Protein AF-A0A0A9G1N0-F1 (afdb_monomer_lite)

Secondary structure (DSSP, 8-state):
--HHHHHHHHTT---EEEE----SS---SS---EEEEEETTTTEEEEEETT-SSPEEPPP-S-EEEEEEETTEEEEEETTS-EEEEESSSSS--EEEEEPPPSS---------

Radius of gyration: 16.13 Å; chains: 1; bounding box: 42×40×41 Å

Structure (mmCIF, N/CA/C/O backbone):
data_AF-A0A0A9G1N0-F1
#
_entry.id   AF-A0A0A9G1N0-F1
#
loop_
_atom_site.group_PDB
_atom_site.id
_atom_site.type_symbol
_atom_site.label_atom_id
_atom_site.label_alt_id
_atom_site.label_comp_id
_atom_site.label_asym_id
_atom_site.label_entity_id
_atom_site.label_seq_id
_atom_site.pdbx_PDB_ins_code
_atom_site.Cartn_x
_atom_site.Cartn_y
_atom_site.Cartn_z
_atom_site.occupancy
_atom_site.B_iso_or_equiv
_atom_site.auth_seq_id
_atom_site.auth_comp_id
_atom_site.auth_asym_id
_atom_site.auth_atom_id
_atom_site.pdbx_PDB_model_num
ATOM 1 N N . MET A 1 1 ? 0.312 24.183 -27.125 1.00 42.66 1 MET A N 1
ATOM 2 C CA . MET A 1 1 ? 0.216 24.419 -25.666 1.00 42.66 1 MET A CA 1
ATOM 3 C C . MET A 1 1 ? -0.915 23.627 -24.988 1.00 42.66 1 MET A C 1
ATOM 5 O O . MET A 1 1 ? -1.068 23.750 -23.786 1.00 42.66 1 MET A O 1
ATOM 9 N N . GLU A 1 2 ? -1.643 22.757 -25.706 1.00 34.81 2 GLU A N 1
ATOM 10 C CA . GLU A 1 2 ? -2.720 21.907 -25.150 1.00 34.81 2 GLU A CA 1
ATOM 11 C C . GLU A 1 2 ? -2.277 20.500 -24.710 1.00 34.81 2 GLU A C 1
ATOM 13 O O . GLU A 1 2 ? -2.954 19.863 -23.910 1.00 34.81 2 GLU A O 1
ATOM 18 N N . LYS A 1 3 ? -1.115 20.013 -25.169 1.00 31.67 3 LYS A N 1
ATOM 19 C CA . LYS A 1 3 ? -0.624 18.665 -24.818 1.00 31.67 3 LYS A CA 1
ATOM 20 C C . LYS A 1 3 ? -0.272 18.521 -23.330 1.00 31.67 3 LYS A C 1
ATOM 22 O O . LYS A 1 3 ? -0.529 17.480 -22.741 1.00 31.67 3 LYS A O 1
ATOM 27 N N . ARG A 1 4 ? 0.177 19.614 -22.702 1.00 31.14 4 ARG A N 1
ATOM 28 C CA . ARG A 1 4 ? 0.533 19.651 -21.275 1.00 31.14 4 ARG A CA 1
ATOM 29 C C . ARG A 1 4 ? -0.686 19.481 -20.360 1.00 31.14 4 ARG A C 1
ATOM 31 O O . ARG A 1 4 ? -0.561 18.899 -19.298 1.00 31.14 4 ARG A O 1
ATOM 38 N N . LEU A 1 5 ? -1.870 19.931 -20.788 1.00 31.44 5 LEU A N 1
ATOM 39 C CA . LEU A 1 5 ? -3.116 19.799 -20.022 1.00 31.44 5 LEU A CA 1
ATOM 40 C C . LEU A 1 5 ? -3.720 18.390 -20.107 1.00 31.44 5 LEU A C 1
ATOM 42 O O . LEU A 1 5 ? -4.369 17.966 -19.155 1.00 31.44 5 LEU A O 1
ATOM 46 N N . LEU A 1 6 ? -3.485 17.644 -21.197 1.00 32.38 6 LEU A N 1
ATOM 47 C CA . LEU A 1 6 ? -3.886 16.234 -21.286 1.00 32.38 6 LEU A CA 1
ATOM 48 C C . LEU A 1 6 ? -2.943 15.305 -20.506 1.00 32.38 6 LEU A C 1
ATOM 50 O O . LEU A 1 6 ? -3.422 14.344 -19.910 1.00 32.38 6 LEU A O 1
ATOM 54 N N . GLU A 1 7 ? -1.643 15.608 -20.444 1.00 31.38 7 GLU A N 1
ATOM 55 C CA . GLU A 1 7 ? -0.696 14.903 -19.561 1.00 31.38 7 GLU A CA 1
ATOM 56 C C . GLU A 1 7 ? -0.986 15.178 -18.081 1.00 31.38 7 GLU A C 1
ATOM 58 O O . GLU A 1 7 ? -1.007 14.248 -17.280 1.00 31.38 7 GLU A O 1
ATOM 63 N N . THR A 1 8 ? -1.347 16.414 -17.717 1.00 28.56 8 THR A N 1
ATOM 64 C CA . THR A 1 8 ? -1.783 16.735 -16.346 1.00 28.56 8 THR A CA 1
ATOM 65 C C . THR A 1 8 ? -3.142 16.116 -15.988 1.00 28.56 8 THR A C 1
ATOM 67 O O . THR A 1 8 ? -3.402 15.857 -14.819 1.00 28.56 8 THR A O 1
ATOM 70 N N . ARG A 1 9 ? -4.013 15.818 -16.965 1.00 32.69 9 ARG A N 1
ATOM 71 C CA . ARG A 1 9 ? -5.295 15.130 -16.710 1.00 32.69 9 A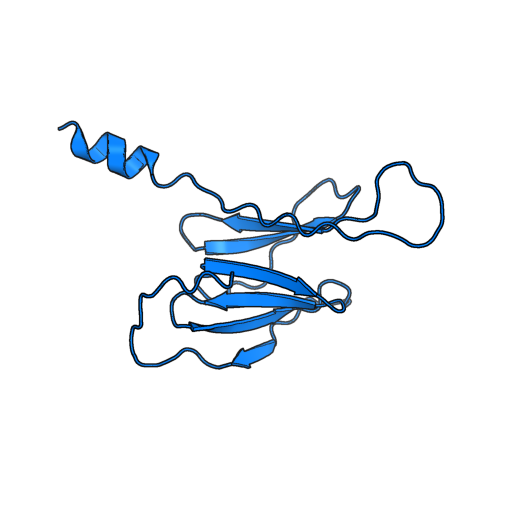RG A CA 1
ATOM 72 C C . ARG A 1 9 ? -5.203 13.604 -16.700 1.00 32.69 9 ARG A C 1
ATOM 74 O O . ARG A 1 9 ? -6.146 12.965 -16.244 1.00 32.69 9 ARG A O 1
ATOM 81 N N . ARG A 1 10 ? -4.092 13.016 -17.155 1.00 36.16 10 ARG A N 1
ATOM 82 C CA . ARG A 1 10 ? -3.843 11.567 -17.050 1.00 36.16 10 ARG A CA 1
ATOM 83 C C . ARG A 1 10 ? -3.154 11.156 -15.744 1.00 36.16 10 ARG A C 1
ATOM 85 O O . ARG A 1 10 ? -3.144 9.970 -15.448 1.00 36.16 10 ARG A O 1
ATOM 92 N N . SER A 1 11 ? -2.664 12.097 -14.927 1.00 34.25 11 SER A N 1
ATOM 93 C CA . SER A 1 11 ? -1.974 11.790 -13.658 1.00 34.25 11 SER A CA 1
ATOM 94 C C . SER A 1 11 ? -2.891 11.690 -12.420 1.00 34.25 11 SER A C 1
ATOM 96 O O . SER A 1 11 ? -2.412 11.813 -11.292 1.00 34.25 11 SER A O 1
ATOM 98 N N . MET A 1 12 ? -4.203 11.501 -12.602 1.00 34.84 12 MET A N 1
ATOM 99 C CA . MET A 1 12 ? -5.191 11.395 -11.510 1.00 34.84 12 MET A CA 1
ATOM 100 C C . MET A 1 12 ? -5.998 10.088 -11.541 1.00 34.84 12 MET A C 1
ATOM 102 O O . MET A 1 12 ? -7.146 10.052 -11.108 1.00 34.84 12 MET A O 1
ATOM 106 N N . LEU A 1 13 ? -5.424 8.996 -12.038 1.00 36.72 13 LEU A N 1
ATOM 107 C CA . LEU A 1 13 ? -5.993 7.674 -11.784 1.00 36.72 13 LEU A CA 1
ATOM 108 C C . LEU A 1 13 ? -5.278 7.086 -10.572 1.00 36.72 13 LEU A C 1
ATOM 110 O O . LEU A 1 13 ? -4.308 6.354 -10.696 1.00 36.72 13 LEU A O 1
ATOM 114 N N . SER A 1 14 ? -5.738 7.458 -9.378 1.00 40.72 14 SER A N 1
ATOM 115 C CA . SER A 1 14 ? -5.534 6.616 -8.206 1.00 40.72 14 SER A CA 1
ATOM 116 C C . SER A 1 14 ? -6.224 5.283 -8.499 1.00 40.72 14 SER A C 1
ATOM 118 O O . SER A 1 14 ? -7.457 5.233 -8.521 1.00 40.72 14 SER A O 1
ATOM 120 N N . THR A 1 15 ? -5.467 4.228 -8.790 1.00 42.66 15 THR A N 1
ATOM 121 C CA . THR A 1 15 ? -6.027 2.877 -8.882 1.00 42.66 15 THR A CA 1
ATOM 122 C C . THR A 1 15 ? -6.551 2.519 -7.493 1.00 42.66 15 THR A C 1
ATOM 124 O O . THR A 1 15 ? -5.788 2.382 -6.538 1.00 42.66 15 THR A O 1
ATOM 127 N N . ILE A 1 16 ? -7.877 2.471 -7.351 1.00 46.84 16 ILE A N 1
ATOM 128 C CA . ILE A 1 16 ? -8.538 1.996 -6.136 1.00 46.84 16 ILE A CA 1
ATOM 129 C C . ILE A 1 16 ? -8.733 0.493 -6.324 1.00 46.84 16 ILE A C 1
ATOM 131 O O . ILE A 1 16 ? -9.651 0.078 -7.032 1.00 46.84 16 ILE A O 1
ATOM 135 N N . CYS A 1 17 ? -7.900 -0.328 -5.687 1.00 46.72 17 CYS A N 1
ATOM 136 C CA . CYS A 1 17 ? -8.161 -1.763 -5.603 1.00 46.72 17 CYS A CA 1
ATOM 137 C C . CYS A 1 17 ? -9.169 -2.008 -4.471 1.00 46.72 17 CYS A C 1
ATOM 139 O O . CYS A 1 17 ? -8.836 -1.945 -3.286 1.00 46.72 17 CYS A O 1
ATOM 141 N N . VAL A 1 18 ? -10.432 -2.263 -4.830 1.00 48.47 18 VAL A N 1
ATOM 142 C CA . VAL A 1 18 ? -11.460 -2.730 -3.885 1.00 48.47 18 VAL A CA 1
ATOM 143 C C . VAL A 1 18 ? -11.452 -4.254 -3.901 1.00 48.47 18 VAL A C 1
ATOM 145 O O . VAL A 1 18 ? -11.966 -4.868 -4.832 1.00 48.47 18 VAL A O 1
ATOM 148 N N . THR A 1 19 ? -10.892 -4.884 -2.868 1.00 48.47 19 THR A N 1
ATOM 149 C CA . THR A 1 19 ? -11.040 -6.335 -2.683 1.00 48.47 19 THR A CA 1
ATOM 150 C C . THR A 1 19 ? -12.264 -6.596 -1.802 1.00 48.47 19 THR A C 1
ATOM 152 O O . THR A 1 19 ? -12.305 -6.256 -0.621 1.00 48.47 19 THR A O 1
ATOM 155 N N . ASN A 1 20 ? -13.327 -7.138 -2.400 1.00 35.56 20 ASN A N 1
ATOM 156 C CA . ASN A 1 20 ? -14.549 -7.495 -1.679 1.00 35.56 20 ASN A CA 1
ATOM 157 C C . ASN A 1 20 ? -14.347 -8.833 -0.953 1.00 35.56 20 ASN A C 1
ATOM 159 O O . ASN A 1 20 ? -14.155 -9.860 -1.600 1.00 35.56 20 ASN A O 1
ATOM 163 N N . PHE A 1 21 ? -14.438 -8.841 0.378 1.00 40.06 21 PHE A N 1
ATOM 164 C CA . PHE A 1 21 ? -14.480 -10.069 1.175 1.00 40.06 21 PHE A CA 1
ATOM 165 C C . PHE A 1 21 ? -15.938 -10.417 1.517 1.00 40.06 21 PHE A C 1
ATOM 167 O O . PHE A 1 21 ? -16.673 -9.577 2.034 1.00 40.06 21 PHE A O 1
ATOM 174 N N . ILE A 1 22 ? -16.372 -11.651 1.230 1.00 41.62 22 ILE A N 1
ATOM 175 C CA . ILE A 1 22 ? -17.705 -12.163 1.599 1.00 41.62 22 ILE A CA 1
ATOM 176 C C . ILE A 1 22 ? -17.621 -12.760 3.017 1.00 41.62 22 ILE A C 1
ATOM 178 O O . ILE A 1 22 ? -16.929 -13.766 3.195 1.00 41.62 22 ILE A O 1
ATOM 182 N N . PRO A 1 23 ? -18.317 -12.220 4.036 1.00 44.56 23 PRO A N 1
ATOM 183 C CA . PRO A 1 23 ? -18.213 -12.741 5.393 1.00 44.56 23 PRO A CA 1
ATOM 184 C C . PRO A 1 23 ? -19.223 -13.872 5.641 1.00 44.56 23 PRO A C 1
ATOM 186 O O . PRO A 1 23 ? -20.425 -13.723 5.415 1.00 44.56 23 PRO A O 1
ATOM 189 N N . ARG A 1 24 ? -18.750 -15.001 6.185 1.00 45.59 24 ARG A N 1
ATOM 190 C CA . ARG A 1 24 ? -19.619 -16.004 6.820 1.00 45.59 24 ARG A CA 1
ATOM 191 C C . ARG A 1 24 ? -19.947 -15.538 8.252 1.00 45.59 24 ARG A C 1
ATOM 193 O O . ARG A 1 24 ? -19.118 -15.718 9.129 1.00 45.59 24 ARG A O 1
ATOM 200 N N . HIS A 1 25 ? -21.159 -14.984 8.433 1.00 48.53 25 HIS A N 1
ATOM 201 C CA . HIS A 1 25 ? -21.928 -14.736 9.685 1.00 48.53 25 HIS A CA 1
ATOM 202 C C . HIS A 1 25 ? -21.301 -13.783 10.748 1.00 48.53 25 HIS A C 1
ATOM 204 O O . HIS A 1 25 ? -20.180 -14.005 11.167 1.00 48.53 25 HIS A O 1
ATOM 210 N N . LEU A 1 26 ? -21.928 -12.742 11.333 1.00 53.94 26 LEU A N 1
ATOM 211 C CA . LEU A 1 26 ? -23.270 -12.131 11.285 1.00 53.94 26 LEU A CA 1
ATOM 212 C C . LEU A 1 26 ? -23.188 -10.656 11.819 1.00 53.94 26 LEU A C 1
ATOM 214 O O . LEU A 1 26 ? -22.538 -10.412 12.828 1.00 53.94 26 LEU A O 1
ATOM 218 N N . CYS A 1 27 ? -23.899 -9.720 11.169 1.00 50.66 27 CYS A N 1
ATOM 219 C CA . CYS A 1 27 ? -24.403 -8.386 11.593 1.00 50.66 27 CYS A CA 1
ATOM 220 C C . CYS A 1 27 ? -23.485 -7.288 12.218 1.00 50.66 27 CYS A C 1
ATOM 222 O O . CYS A 1 27 ? -23.525 -7.018 13.415 1.00 50.66 27 CYS A O 1
ATOM 224 N N . SER A 1 28 ? -22.826 -6.514 11.346 1.00 49.84 28 SER A N 1
ATOM 225 C CA . SER A 1 28 ? -22.890 -5.037 11.285 1.00 49.84 28 SER A CA 1
ATOM 226 C C . SER A 1 28 ? -23.099 -4.715 9.799 1.00 49.84 28 SER A C 1
ATOM 228 O O . SER A 1 28 ? -22.488 -5.365 8.957 1.00 49.84 28 SER A O 1
ATOM 230 N N . CYS A 1 29 ? -24.035 -3.842 9.432 1.00 53.16 29 CYS A N 1
ATOM 231 C CA . CYS A 1 29 ? -24.627 -3.772 8.080 1.00 53.16 29 CYS A CA 1
ATOM 232 C C . CYS A 1 29 ? -23.688 -3.353 6.924 1.00 53.16 29 CYS A C 1
ATOM 234 O O . CYS A 1 29 ? -24.133 -3.249 5.783 1.00 53.16 29 CYS A O 1
ATOM 236 N N . MET A 1 30 ? -22.396 -3.177 7.187 1.00 56.88 30 MET A N 1
ATOM 237 C CA . MET A 1 30 ? -21.335 -3.077 6.191 1.00 56.88 30 MET A CA 1
ATOM 238 C 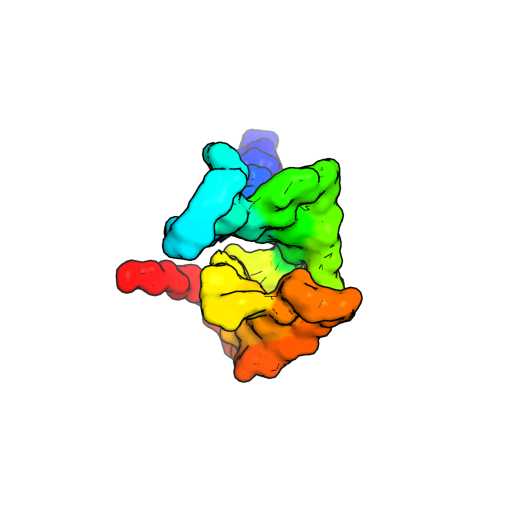C . MET A 1 30 ? -20.388 -4.250 6.432 1.00 56.88 30 MET A C 1
ATOM 240 O O . MET A 1 30 ? -19.784 -4.342 7.499 1.00 56.88 30 MET A O 1
ATOM 244 N N . GLY A 1 31 ? -20.282 -5.169 5.469 1.00 57.97 31 GLY A N 1
ATOM 245 C CA . GLY A 1 31 ? -19.283 -6.236 5.527 1.00 57.97 31 GLY A CA 1
ATOM 246 C C . GLY A 1 31 ? -17.889 -5.668 5.813 1.00 57.97 31 GLY A C 1
ATOM 247 O O . GLY A 1 31 ? -17.589 -4.527 5.463 1.00 57.97 31 GLY A O 1
ATOM 248 N N . SER A 1 32 ? -17.032 -6.442 6.475 1.00 77.38 32 SER A N 1
ATOM 249 C CA . SER A 1 32 ? -15.645 -6.038 6.696 1.00 77.38 32 SER A CA 1
ATOM 250 C C . SER A 1 32 ? -14.924 -5.959 5.350 1.00 77.38 32 SER A C 1
ATOM 252 O O . SER A 1 32 ? -14.748 -6.981 4.688 1.00 77.38 32 SER A O 1
ATOM 254 N N . TYR A 1 33 ? -14.505 -4.763 4.952 1.00 81.12 33 TYR A N 1
ATOM 255 C CA . TYR A 1 33 ? -13.690 -4.539 3.764 1.00 81.12 33 TYR A CA 1
ATOM 256 C C . TYR A 1 33 ? -12.378 -3.855 4.146 1.00 81.12 33 TYR A C 1
ATOM 258 O O . TYR A 1 33 ? -12.282 -3.182 5.180 1.00 81.12 33 TYR A O 1
ATOM 266 N N . ILE A 1 34 ? -11.382 -4.016 3.281 1.00 87.75 34 ILE A N 1
ATOM 267 C CA . ILE A 1 34 ? -10.136 -3.257 3.305 1.00 87.75 34 ILE A CA 1
ATOM 268 C C . ILE A 1 34 ? -10.049 -2.527 1.970 1.00 87.75 34 ILE A C 1
ATOM 270 O O . ILE A 1 34 ? -10.164 -3.141 0.912 1.00 87.75 34 ILE A O 1
ATOM 274 N N . MET A 1 35 ? -9.873 -1.212 2.022 1.00 90.50 35 MET 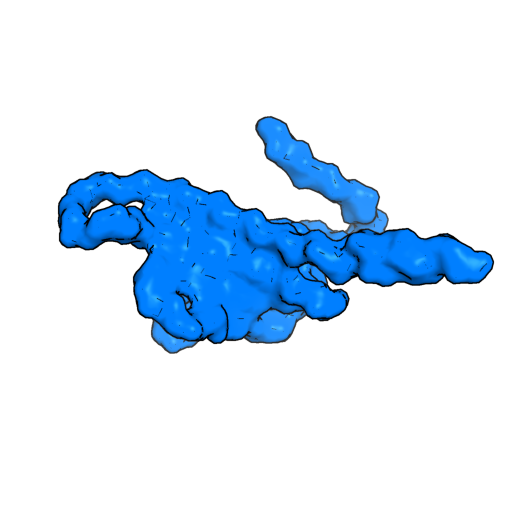A N 1
ATOM 275 C CA . MET A 1 35 ? -9.542 -0.419 0.844 1.00 90.50 35 MET A CA 1
ATOM 276 C C . MET A 1 35 ? -8.050 -0.147 0.847 1.00 90.50 35 MET A C 1
ATOM 278 O O . MET A 1 35 ? -7.504 0.236 1.882 1.00 90.50 35 MET A O 1
ATOM 282 N N . VAL A 1 36 ? -7.415 -0.303 -0.310 1.00 91.44 36 VAL A N 1
ATOM 283 C CA . VAL A 1 36 ? -6.017 0.064 -0.523 1.00 91.44 36 VAL A CA 1
ATOM 284 C C . VAL A 1 36 ? -5.966 1.136 -1.600 1.00 91.44 36 VAL A C 1
ATOM 286 O O . VAL A 1 36 ? -6.658 1.053 -2.615 1.00 91.44 36 VAL A O 1
ATOM 289 N N . LEU A 1 37 ? -5.172 2.169 -1.341 1.00 91.25 37 LEU A N 1
ATOM 290 C CA . LEU A 1 37 ? -4.982 3.303 -2.227 1.00 91.25 37 LEU A CA 1
ATOM 291 C C . LEU A 1 37 ? -3.510 3.409 -2.605 1.00 91.25 37 LEU A C 1
ATOM 293 O O . LEU A 1 37 ? -2.649 3.443 -1.722 1.00 91.25 37 LEU A O 1
ATOM 297 N N . ILE A 1 38 ? -3.261 3.510 -3.909 1.00 89.06 38 ILE A N 1
ATOM 298 C CA . ILE A 1 38 ? -1.956 3.818 -4.490 1.00 89.06 38 ILE A CA 1
ATOM 299 C C . ILE A 1 38 ? -1.912 5.323 -4.776 1.00 89.06 38 ILE A C 1
ATOM 301 O O . ILE A 1 38 ? -2.692 5.842 -5.580 1.00 89.06 38 ILE A O 1
ATOM 305 N N . HIS A 1 39 ? -1.042 6.049 -4.078 1.00 85.75 39 HIS A N 1
ATOM 306 C CA . HIS A 1 39 ? -0.972 7.510 -4.141 1.00 85.75 39 HIS A CA 1
ATOM 307 C C . HIS A 1 39 ? 0.004 7.993 -5.206 1.00 85.75 39 HIS A C 1
ATOM 309 O O . HIS A 1 39 ? 1.197 7.727 -5.130 1.00 85.75 39 HIS A O 1
ATOM 315 N N . SER A 1 40 ? -0.477 8.808 -6.142 1.00 79.56 40 SER A N 1
ATOM 316 C CA . SER A 1 40 ? 0.381 9.591 -7.039 1.00 79.56 40 SER A CA 1
ATOM 317 C C . SER A 1 40 ? 1.035 10.759 -6.275 1.00 79.56 40 SER A C 1
ATOM 319 O O . SER A 1 40 ? 0.379 11.352 -5.413 1.00 79.56 40 SER A O 1
ATOM 321 N N . PRO A 1 41 ? 2.300 11.132 -6.557 1.00 81.31 41 PRO A N 1
ATOM 322 C CA . PRO A 1 41 ? 3.134 10.673 -7.675 1.00 81.31 41 PRO A CA 1
ATOM 323 C C . PRO A 1 41 ? 4.149 9.572 -7.331 1.00 81.31 41 PRO A C 1
ATOM 325 O O . PRO A 1 41 ? 4.859 9.129 -8.221 1.00 81.31 41 PRO A O 1
ATOM 328 N N . ILE A 1 42 ? 4.256 9.170 -6.062 1.00 81.25 42 ILE A N 1
ATOM 329 C CA . ILE A 1 42 ? 5.315 8.260 -5.566 1.00 81.25 42 ILE A CA 1
ATOM 330 C C . ILE A 1 42 ? 4.814 6.805 -5.504 1.00 81.25 42 ILE A C 1
ATOM 332 O O . ILE A 1 42 ? 5.483 5.919 -4.997 1.00 81.25 42 ILE A O 1
ATOM 336 N N . TYR A 1 43 ? 3.585 6.558 -5.957 1.00 87.56 43 TYR A N 1
ATOM 337 C CA . TYR A 1 43 ? 2.946 5.243 -5.962 1.00 87.56 43 TYR A CA 1
ATOM 338 C C . TYR A 1 43 ? 2.976 4.539 -4.592 1.00 87.56 43 TYR A C 1
ATOM 340 O O . TYR A 1 43 ? 3.077 3.319 -4.480 1.00 87.56 43 TYR A O 1
ATOM 348 N N . GLN A 1 44 ? 2.882 5.331 -3.518 1.00 90.12 44 GLN A N 1
ATOM 349 C CA . GLN A 1 44 ? 2.935 4.838 -2.146 1.00 90.12 44 GLN A CA 1
ATOM 350 C C . GLN A 1 44 ? 1.577 4.279 -1.717 1.00 90.12 44 GLN A C 1
ATOM 352 O O . GLN A 1 44 ? 0.529 4.831 -2.048 1.00 90.12 44 GLN A O 1
ATOM 357 N N . LEU A 1 45 ? 1.597 3.221 -0.908 1.00 92.62 45 LEU A N 1
ATOM 358 C CA . LEU A 1 45 ? 0.389 2.570 -0.417 1.00 92.62 45 LEU A CA 1
ATOM 359 C C . LEU A 1 45 ? -0.117 3.151 0.904 1.00 92.62 45 LEU A C 1
ATOM 361 O O . LEU A 1 45 ? 0.637 3.422 1.844 1.00 92.62 45 LEU A O 1
ATOM 365 N N . SER A 1 46 ? -1.437 3.232 1.005 1.00 93.25 46 SER A N 1
ATOM 366 C CA . SER A 1 46 ? -2.149 3.382 2.271 1.00 93.25 46 SER A CA 1
ATOM 367 C C . SER A 1 46 ? -3.397 2.511 2.273 1.00 93.25 46 SER A C 1
ATOM 369 O O . SER A 1 46 ? -3.918 2.188 1.206 1.00 93.25 46 SER A O 1
ATOM 371 N N . PHE A 1 47 ? -3.909 2.172 3.449 1.00 92.38 47 PHE A N 1
ATOM 372 C CA . PHE A 1 47 ? -5.130 1.381 3.556 1.00 92.38 47 PHE A CA 1
ATOM 373 C C . PHE A 1 47 ? -6.060 1.890 4.658 1.00 92.38 47 PHE A C 1
ATOM 375 O O . PHE A 1 47 ? -5.634 2.593 5.576 1.00 92.38 47 PHE A O 1
ATOM 382 N N . ALA A 1 48 ? -7.333 1.525 4.558 1.00 91.62 48 ALA A N 1
ATOM 383 C CA . ALA A 1 48 ? -8.355 1.789 5.564 1.00 91.62 48 ALA A CA 1
ATOM 384 C C . ALA A 1 48 ? -9.312 0.597 5.666 1.00 91.62 48 ALA A C 1
ATOM 386 O O . ALA A 1 48 ? -9.625 -0.056 4.665 1.00 91.62 48 ALA A O 1
ATOM 387 N N . ARG A 1 49 ? -9.785 0.312 6.878 1.00 89.12 49 ARG A N 1
ATOM 388 C CA . ARG A 1 49 ? -10.813 -0.697 7.148 1.00 89.12 49 ARG A CA 1
ATOM 389 C C . ARG A 1 49 ? -12.200 -0.074 7.214 1.00 89.12 49 ARG A C 1
ATOM 391 O O . ARG A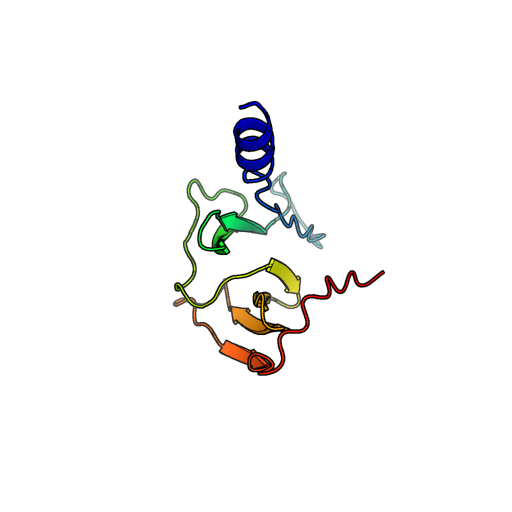 1 49 ? -12.362 1.134 7.385 1.00 89.12 49 ARG A O 1
ATOM 398 N N . ALA A 1 50 ? -13.219 -0.924 7.134 1.00 86.19 50 ALA A N 1
ATOM 399 C CA . ALA A 1 50 ? -14.584 -0.534 7.462 1.00 86.19 50 ALA A CA 1
ATOM 400 C C . ALA A 1 50 ? -14.645 0.117 8.859 1.00 86.19 50 ALA A C 1
ATOM 402 O O . ALA A 1 50 ? -14.306 -0.510 9.861 1.00 86.19 50 ALA A O 1
ATOM 403 N N . GLY A 1 51 ? -15.088 1.375 8.910 1.00 86.19 51 GLY A N 1
ATOM 404 C CA . GLY A 1 51 ? -15.189 2.158 10.146 1.00 86.19 51 GLY A CA 1
ATOM 405 C C . GLY A 1 51 ? -13.960 3.007 10.489 1.00 86.19 51 GLY A C 1
ATOM 406 O O . GLY A 1 51 ? -14.059 3.842 11.388 1.00 86.19 51 GLY A O 1
ATOM 407 N N . ASP A 1 52 ? -12.842 2.869 9.770 1.00 87.50 52 ASP A N 1
ATOM 408 C CA . ASP A 1 52 ? -11.697 3.761 9.955 1.00 87.50 52 ASP A CA 1
ATOM 409 C C . ASP A 1 52 ? -12.037 5.174 9.459 1.00 87.50 52 ASP A C 1
ATOM 411 O O . ASP A 1 52 ? -12.590 5.369 8.377 1.00 87.50 52 ASP A O 1
ATOM 415 N N . SER A 1 53 ? -11.670 6.189 10.242 1.00 90.12 53 SER A N 1
ATOM 416 C CA . SER A 1 53 ? -11.836 7.603 9.872 1.00 90.12 53 SER A CA 1
ATOM 417 C C . SER A 1 53 ? -10.639 8.178 9.111 1.00 90.12 53 SER A C 1
ATOM 419 O O . SER A 1 53 ? -10.666 9.337 8.695 1.00 90.12 53 SER A O 1
ATOM 421 N N . LYS A 1 54 ? -9.567 7.394 8.955 1.00 89.69 54 LYS A N 1
ATOM 422 C CA . LYS A 1 54 ? -8.303 7.815 8.349 1.00 89.69 54 LYS A CA 1
ATOM 423 C C . LYS A 1 54 ? -7.606 6.655 7.648 1.00 89.69 54 LYS A C 1
ATOM 425 O O . LYS A 1 54 ? -7.763 5.502 8.035 1.00 89.69 54 LYS A O 1
ATOM 430 N N . TRP A 1 55 ? -6.775 6.998 6.673 1.00 92.62 55 TRP A N 1
ATOM 431 C CA . TRP A 1 55 ? -5.878 6.060 6.009 1.00 92.62 55 TRP A CA 1
ATOM 432 C C . TRP A 1 55 ? -4.620 5.832 6.852 1.00 92.62 55 TRP A C 1
ATOM 434 O O . TRP A 1 55 ? -4.063 6.773 7.423 1.00 92.62 55 TRP A O 1
ATOM 444 N N . THR A 1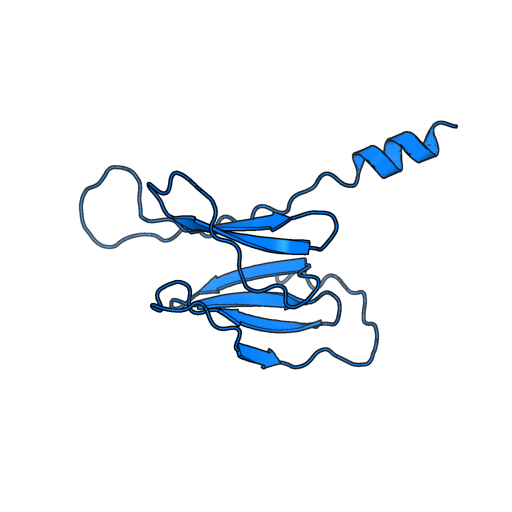 56 ? -4.164 4.585 6.910 1.00 93.44 56 THR A N 1
ATOM 445 C CA . THR A 1 56 ? -2.884 4.195 7.504 1.00 93.44 56 THR A CA 1
ATOM 446 C C . THR A 1 56 ? -1.860 4.016 6.391 1.00 93.44 56 THR A C 1
ATOM 448 O O . THR A 1 56 ? -2.063 3.208 5.485 1.00 93.44 56 THR A O 1
ATOM 451 N N . TRP A 1 57 ? -0.765 4.771 6.448 1.00 92.88 57 TRP A N 1
ATOM 452 C CA . TRP A 1 57 ? 0.329 4.664 5.483 1.00 92.88 57 TRP A CA 1
ATOM 453 C C . TRP A 1 57 ? 1.141 3.392 5.701 1.00 92.88 57 TRP A C 1
ATOM 455 O O . TRP A 1 57 ? 1.489 3.063 6.836 1.00 92.88 57 TRP A O 1
ATOM 465 N N . LEU A 1 58 ? 1.475 2.709 4.607 1.00 93.12 58 LEU A N 1
ATOM 466 C CA . LEU A 1 58 ? 2.465 1.639 4.630 1.00 93.12 58 LEU A CA 1
ATOM 467 C C . LEU A 1 58 ? 3.883 2.225 4.575 1.00 93.12 58 LEU A C 1
ATOM 469 O O . LEU A 1 58 ? 4.063 3.351 4.084 1.00 93.12 58 LEU A O 1
ATOM 473 N N . PRO A 1 59 ? 4.896 1.486 5.071 1.00 89.62 59 PRO A N 1
ATOM 474 C CA . PRO A 1 59 ? 6.285 1.900 4.946 1.00 89.62 59 PRO A CA 1
ATOM 475 C C . PRO A 1 59 ? 6.623 2.271 3.491 1.00 89.62 59 PRO A C 1
ATOM 477 O O . PRO A 1 59 ? 6.312 1.489 2.588 1.00 89.62 59 PRO A O 1
ATOM 480 N N . PRO A 1 60 ? 7.240 3.441 3.240 1.00 83.94 60 PRO A N 1
ATOM 481 C CA . PRO A 1 60 ? 7.697 3.805 1.905 1.00 83.94 60 PRO A CA 1
ATOM 482 C C . PRO A 1 60 ? 8.786 2.821 1.485 1.00 83.94 60 PRO A C 1
ATOM 484 O O . PRO A 1 60 ? 9.712 2.539 2.248 1.00 83.94 60 PRO A O 1
ATOM 487 N N . SER A 1 61 ? 8.622 2.240 0.305 1.00 80.56 61 SER A N 1
ATOM 488 C CA . SER A 1 61 ? 9.222 0.942 0.024 1.00 80.56 61 SER A CA 1
ATOM 489 C C . SER A 1 61 ? 9.640 0.777 -1.432 1.00 80.56 61 SER A C 1
ATOM 491 O O . SER A 1 61 ? 10.778 0.382 -1.683 1.00 80.56 61 SER A O 1
ATOM 493 N N . ALA A 1 62 ? 8.730 1.090 -2.350 1.00 85.19 62 ALA A N 1
ATOM 494 C CA . ALA A 1 62 ? 8.880 0.953 -3.790 1.00 85.19 62 ALA A CA 1
ATOM 495 C C . ALA A 1 62 ? 7.771 1.757 -4.489 1.00 85.19 62 ALA A C 1
ATOM 497 O O . ALA A 1 62 ? 6.843 2.232 -3.823 1.00 85.19 62 ALA A O 1
ATOM 498 N N . ASP A 1 63 ? 7.860 1.859 -5.815 1.00 89.38 63 ASP A N 1
ATOM 499 C CA . ASP A 1 63 ? 6.803 2.407 -6.662 1.00 89.38 63 ASP A CA 1
ATOM 500 C C . ASP A 1 63 ? 5.822 1.277 -7.025 1.00 89.38 63 ASP A C 1
ATOM 502 O O . ASP A 1 63 ? 6.161 0.402 -7.824 1.00 89.38 63 ASP A O 1
ATOM 506 N N . TYR A 1 64 ? 4.639 1.243 -6.401 1.00 89.62 64 TYR A N 1
ATOM 507 C CA . TYR A 1 64 ? 3.674 0.151 -6.584 1.00 89.62 64 TYR A CA 1
ATOM 508 C C . TYR A 1 64 ? 2.682 0.406 -7.719 1.00 89.62 64 TYR A C 1
ATOM 510 O O . TYR A 1 64 ? 2.030 1.443 -7.761 1.00 89.62 64 TYR A O 1
ATOM 518 N N . GLU A 1 65 ? 2.490 -0.579 -8.589 1.00 88.12 65 GLU A N 1
ATOM 519 C CA . GLU A 1 65 ? 1.574 -0.470 -9.735 1.00 88.12 65 GLU A CA 1
ATOM 520 C C . GLU A 1 65 ? 0.220 -1.141 -9.471 1.00 88.12 65 GLU A C 1
ATOM 522 O O . GLU A 1 65 ? -0.821 -0.654 -9.914 1.00 88.12 65 GLU A O 1
ATOM 527 N N . ASP A 1 66 ? 0.218 -2.246 -8.721 1.00 89.38 66 ASP A N 1
ATOM 528 C CA . ASP A 1 66 ? -0.995 -2.997 -8.396 1.00 89.38 66 ASP A CA 1
ATOM 529 C C . ASP A 1 66 ? -0.870 -3.711 -7.042 1.00 89.38 66 ASP A C 1
ATOM 531 O O . ASP A 1 66 ? 0.227 -3.894 -6.504 1.00 89.38 66 ASP A O 1
ATOM 535 N N . CYS A 1 67 ? -2.003 -4.113 -6.468 1.00 91.62 67 CYS A N 1
ATOM 536 C CA . CYS A 1 67 ? -2.046 -4.888 -5.240 1.00 91.62 67 CYS A CA 1
ATOM 537 C C . CYS A 1 67 ? -3.295 -5.771 -5.119 1.00 91.62 67 CYS A C 1
ATOM 539 O O . CYS A 1 67 ? -4.379 -5.451 -5.609 1.00 91.62 67 CYS A O 1
ATOM 541 N N . ILE A 1 68 ? -3.152 -6.868 -4.376 1.00 90.12 68 ILE A N 1
ATOM 542 C CA . ILE A 1 68 ? -4.236 -7.786 -4.037 1.00 90.12 68 ILE A CA 1
ATOM 543 C C . ILE A 1 68 ? -4.165 -8.170 -2.561 1.00 90.12 68 ILE A C 1
ATOM 545 O O . ILE A 1 68 ? -3.110 -8.519 -2.034 1.00 90.12 68 ILE A O 1
ATOM 549 N N . TYR A 1 69 ? -5.306 -8.115 -1.880 1.00 88.75 69 TYR A N 1
ATOM 550 C CA . TYR A 1 69 ? -5.447 -8.641 -0.528 1.00 88.75 69 TYR A CA 1
ATOM 551 C C . TYR A 1 69 ? -5.970 -10.076 -0.590 1.00 88.75 69 TYR A C 1
ATOM 553 O O . TYR A 1 69 ? -7.072 -10.317 -1.085 1.00 88.75 69 TYR A O 1
ATOM 561 N N . MET A 1 70 ? -5.183 -11.027 -0.096 1.00 86.31 70 MET A N 1
ATOM 562 C CA . MET A 1 70 ? -5.513 -12.451 -0.105 1.00 86.31 70 MET A CA 1
ATOM 563 C C . MET A 1 70 ? -4.905 -13.129 1.122 1.00 86.31 70 MET A C 1
ATOM 565 O O . MET A 1 70 ? -3.809 -12.781 1.552 1.00 86.31 70 MET A O 1
ATOM 569 N N . ASP A 1 71 ? -5.635 -14.078 1.712 1.00 88.25 71 ASP A N 1
ATOM 570 C CA . ASP A 1 71 ? -5.168 -14.900 2.838 1.00 88.25 71 ASP A CA 1
ATOM 571 C C . ASP A 1 71 ? -4.591 -14.103 4.023 1.00 88.25 71 ASP A C 1
ATOM 573 O O . ASP A 1 71 ? -3.666 -14.527 4.711 1.00 88.25 71 ASP A O 1
ATOM 577 N N . GLY A 1 72 ? -5.164 -12.924 4.285 1.00 87.38 72 GLY A N 1
ATOM 578 C CA . GLY A 1 72 ? -4.775 -12.065 5.403 1.00 87.38 72 GLY A CA 1
ATOM 579 C C . GLY A 1 72 ? -3.634 -11.089 5.101 1.00 87.38 72 GLY A C 1
ATOM 580 O O . GLY A 1 72 ? -3.367 -10.215 5.928 1.00 87.38 72 GLY A O 1
ATOM 581 N N . LEU A 1 73 ? -3.009 -11.188 3.927 1.00 92.81 73 LEU A N 1
ATOM 582 C CA . LEU A 1 73 ? -1.870 -10.377 3.509 1.00 92.81 73 LEU A CA 1
ATOM 583 C C . LEU A 1 73 ? -2.231 -9.484 2.323 1.00 92.81 73 LEU A C 1
ATOM 585 O O . LEU A 1 73 ? -3.011 -9.857 1.449 1.00 92.81 73 LEU A O 1
ATOM 589 N N . LEU A 1 74 ? -1.631 -8.298 2.282 1.00 93.94 74 LEU A N 1
ATOM 590 C CA . LEU A 1 74 ? -1.627 -7.459 1.091 1.00 93.94 74 LEU A CA 1
ATOM 591 C C . LEU A 1 74 ? -0.366 -7.752 0.291 1.00 93.94 74 LEU A C 1
ATOM 593 O O . LEU A 1 74 ? 0.730 -7.493 0.779 1.00 93.94 74 LEU A O 1
ATOM 597 N N . TYR A 1 75 ? -0.532 -8.240 -0.928 1.00 93.69 75 TYR A N 1
ATOM 598 C CA . TYR A 1 75 ? 0.537 -8.375 -1.905 1.00 93.69 75 TYR A CA 1
ATOM 599 C C . TYR A 1 75 ? 0.525 -7.158 -2.816 1.00 93.69 75 TYR A C 1
ATOM 601 O O . TYR A 1 75 ? -0.536 -6.779 -3.307 1.00 93.69 75 TYR A O 1
ATOM 609 N N . ALA A 1 76 ? 1.679 -6.547 -3.041 1.00 93.62 76 ALA A N 1
ATOM 610 C CA . ALA A 1 76 ? 1.821 -5.393 -3.911 1.00 93.62 76 ALA A CA 1
ATOM 611 C C . ALA A 1 76 ? 2.967 -5.609 -4.894 1.00 93.62 76 ALA A C 1
ATOM 613 O O . ALA A 1 76 ? 4.042 -6.072 -4.509 1.00 93.62 76 ALA A O 1
ATOM 614 N N . VAL A 1 77 ? 2.710 -5.281 -6.156 1.00 92.06 77 VAL A N 1
ATOM 615 C CA . VAL A 1 77 ? 3.653 -5.441 -7.262 1.00 92.06 77 VAL A CA 1
ATOM 616 C C . VAL A 1 77 ? 4.350 -4.112 -7.506 1.00 92.06 77 VAL A C 1
ATOM 618 O O . VAL A 1 77 ? 3.694 -3.073 -7.616 1.00 92.06 77 VAL A O 1
ATOM 621 N N . THR A 1 78 ? 5.677 -4.139 -7.560 1.00 90.31 78 THR A N 1
ATOM 622 C CA . THR A 1 78 ? 6.498 -2.971 -7.885 1.00 90.31 78 THR A CA 1
ATOM 623 C C . THR A 1 78 ? 6.522 -2.744 -9.399 1.00 90.31 78 THR A C 1
ATOM 625 O O . THR A 1 78 ? 6.310 -3.667 -10.188 1.00 90.31 78 THR A O 1
ATOM 628 N N . SER A 1 79 ? 6.823 -1.521 -9.832 1.00 85.62 79 SER A N 1
ATOM 629 C CA . SER A 1 79 ? 6.964 -1.165 -11.254 1.00 85.62 79 SER A CA 1
ATOM 630 C C . SER A 1 79 ? 8.059 -1.947 -11.999 1.00 85.62 79 SER A C 1
ATOM 632 O O . SER A 1 79 ? 8.075 -1.992 -13.227 1.00 85.62 79 SER A O 1
ATOM 634 N N . THR A 1 80 ? 8.958 -2.598 -11.263 1.00 87.12 80 THR A N 1
ATOM 635 C CA . THR A 1 80 ? 10.076 -3.424 -11.746 1.00 87.12 80 THR A CA 1
ATOM 636 C C . THR A 1 80 ? 9.805 -4.928 -11.595 1.00 87.12 80 THR A C 1
ATOM 638 O O . THR A 1 80 ? 10.720 -5.749 -11.709 1.00 87.12 80 THR A O 1
ATOM 641 N N . GLY A 1 81 ? 8.548 -5.315 -11.350 1.00 85.12 81 GLY A N 1
ATOM 642 C CA . GLY A 1 81 ? 8.104 -6.712 -11.308 1.00 85.12 81 GLY A CA 1
ATOM 643 C C . GLY A 1 81 ? 8.426 -7.456 -10.008 1.00 85.12 81 GLY A C 1
ATOM 644 O O . GLY A 1 81 ? 8.236 -8.670 -9.941 1.00 85.12 81 GLY A O 1
ATOM 645 N N . GLY A 1 82 ? 8.908 -6.758 -8.980 1.00 91.94 82 GLY A N 1
ATOM 646 C CA . GLY A 1 82 ? 9.045 -7.302 -7.633 1.00 91.94 82 GLY A CA 1
ATOM 647 C C . GLY A 1 82 ? 7.696 -7.425 -6.931 1.00 91.94 82 GLY A C 1
ATOM 648 O O . GLY A 1 82 ? 6.692 -6.837 -7.339 1.00 91.94 82 GLY A O 1
ATOM 649 N N . ILE A 1 83 ? 7.663 -8.209 -5.855 1.00 93.56 83 ILE A N 1
ATOM 650 C CA . ILE A 1 83 ? 6.455 -8.441 -5.058 1.00 93.56 83 ILE A CA 1
ATOM 651 C C . ILE A 1 83 ? 6.796 -8.306 -3.581 1.00 93.56 83 ILE A C 1
ATOM 653 O O . ILE A 1 83 ? 7.616 -9.059 -3.048 1.00 93.56 83 ILE A O 1
ATOM 657 N N . ASP A 1 84 ? 6.084 -7.413 -2.904 1.00 95.44 84 ASP A N 1
ATOM 658 C CA . ASP A 1 84 ? 6.098 -7.273 -1.453 1.00 95.44 84 ASP A CA 1
ATOM 659 C C . ASP A 1 84 ? 4.800 -7.795 -0.839 1.00 95.44 84 ASP A C 1
ATOM 661 O O . ASP A 1 84 ? 3.726 -7.682 -1.424 1.00 95.44 84 ASP A O 1
ATOM 665 N N . ALA A 1 85 ? 4.893 -8.322 0.379 1.00 95.38 85 ALA A N 1
ATOM 666 C CA . ALA A 1 85 ? 3.757 -8.673 1.214 1.00 95.38 85 ALA A CA 1
ATOM 667 C C . ALA A 1 85 ? 3.743 -7.849 2.507 1.00 95.38 85 ALA A C 1
ATOM 669 O O . ALA A 1 85 ? 4.784 -7.633 3.137 1.00 95.38 85 ALA A O 1
ATOM 670 N N . PHE A 1 86 ? 2.546 -7.453 2.932 1.00 95.00 86 PHE A N 1
ATOM 671 C CA . PHE A 1 86 ? 2.293 -6.731 4.175 1.00 95.00 86 PHE A CA 1
ATOM 672 C C . PHE A 1 86 ? 1.251 -7.460 5.019 1.00 95.00 86 PHE A C 1
ATOM 674 O O . PHE A 1 86 ? 0.138 -7.730 4.560 1.00 95.00 86 PHE A O 1
ATOM 681 N N . ASP A 1 87 ? 1.590 -7.717 6.282 1.00 93.31 87 ASP A N 1
ATOM 682 C CA . ASP A 1 87 ? 0.603 -8.095 7.292 1.00 93.31 87 ASP A CA 1
ATOM 683 C C . ASP A 1 87 ? -0.061 -6.829 7.837 1.00 93.31 87 ASP A C 1
ATOM 685 O O . ASP A 1 87 ? 0.517 -6.087 8.634 1.00 93.31 87 ASP A O 1
ATOM 689 N N . LEU A 1 88 ? -1.284 -6.570 7.374 1.00 91.31 88 LEU A N 1
ATOM 690 C CA . LEU A 1 88 ? -2.053 -5.403 7.801 1.00 91.31 88 LEU A CA 1
ATOM 691 C C . LEU A 1 88 ? -2.636 -5.574 9.209 1.00 91.31 88 LEU A C 1
ATOM 693 O O . LEU A 1 88 ? -3.008 -4.577 9.830 1.00 91.31 88 LEU A O 1
ATOM 697 N N . ASN A 1 89 ? -2.769 -6.811 9.700 1.00 87.50 89 ASN A N 1
ATOM 698 C CA . ASN A 1 89 ? -3.391 -7.139 10.986 1.00 87.50 89 ASN A CA 1
ATOM 699 C C . ASN A 1 89 ? -2.373 -7.221 12.132 1.00 87.50 89 ASN A C 1
ATOM 701 O O . ASN A 1 89 ? -2.765 -7.185 13.300 1.00 87.50 89 ASN A O 1
ATOM 705 N N . GLY A 1 90 ? -1.085 -7.317 11.805 1.00 84.50 90 GLY A N 1
ATOM 706 C CA . GLY A 1 90 ? -0.001 -7.295 12.774 1.00 84.50 90 GLY A CA 1
ATOM 707 C C . GLY A 1 90 ? 0.058 -5.989 13.585 1.00 84.50 90 GLY A C 1
ATOM 708 O O . GLY A 1 90 ? -0.359 -4.929 13.113 1.00 84.50 90 GLY A O 1
ATOM 709 N N . PRO A 1 91 ? 0.618 -6.026 14.808 1.00 83.81 91 PRO A N 1
ATOM 710 C CA . PRO A 1 91 ? 0.782 -4.835 15.652 1.00 83.81 91 PRO A CA 1
ATOM 711 C C . PRO A 1 91 ? 1.732 -3.798 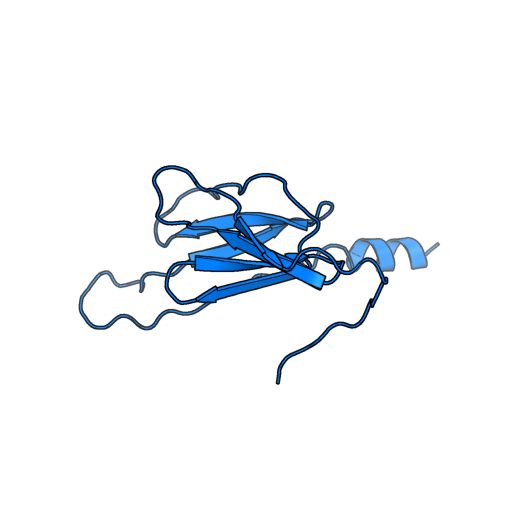15.033 1.00 83.81 91 PRO A C 1
ATOM 713 O O . PRO A 1 91 ? 1.633 -2.608 15.327 1.00 83.81 91 PRO A O 1
ATOM 716 N N . THR A 1 92 ? 2.628 -4.257 14.157 1.00 88.50 92 THR A N 1
ATOM 717 C CA . THR A 1 92 ? 3.520 -3.437 13.341 1.00 88.50 92 THR A CA 1
ATOM 718 C C . THR A 1 92 ? 3.412 -3.918 11.905 1.00 88.50 92 THR A C 1
ATOM 720 O O . THR A 1 92 ? 3.601 -5.106 11.641 1.00 88.50 92 THR A O 1
ATOM 723 N N . ILE A 1 93 ? 3.153 -3.001 10.975 1.00 90.56 93 ILE A N 1
ATOM 724 C CA . ILE A 1 93 ? 3.051 -3.344 9.559 1.00 90.56 93 ILE A CA 1
ATOM 725 C C . ILE A 1 93 ? 4.457 -3.428 8.975 1.00 90.56 93 ILE A C 1
ATOM 727 O O . ILE A 1 93 ? 5.137 -2.415 8.799 1.00 90.56 93 ILE A O 1
ATOM 731 N N . LEU A 1 94 ? 4.897 -4.654 8.709 1.00 89.12 94 LEU A N 1
ATOM 732 C CA . LEU A 1 94 ? 6.217 -4.942 8.166 1.00 89.12 94 LEU A CA 1
ATOM 733 C C . LEU A 1 94 ? 6.120 -5.299 6.688 1.00 89.12 94 LEU A C 1
ATOM 735 O O . LEU A 1 94 ? 5.257 -6.075 6.279 1.00 89.12 94 LEU A O 1
ATOM 739 N N . ARG A 1 95 ? 7.058 -4.755 5.911 1.00 93.00 95 ARG A N 1
ATOM 740 C CA . ARG A 1 95 ? 7.308 -5.183 4.539 1.00 93.00 95 ARG A CA 1
ATOM 741 C C . ARG A 1 95 ? 8.074 -6.497 4.547 1.00 93.00 95 ARG A C 1
ATOM 743 O O . ARG A 1 95 ? 9.144 -6.583 5.155 1.00 93.00 95 ARG A O 1
ATOM 750 N N . LYS A 1 96 ? 7.584 -7.476 3.796 1.00 94.19 96 LYS A N 1
ATOM 751 C CA . LYS A 1 96 ? 8.316 -8.695 3.461 1.00 94.19 96 LYS A CA 1
ATOM 752 C C . LYS A 1 96 ? 8.469 -8.798 1.948 1.00 94.19 96 LYS A C 1
ATOM 754 O O . LYS A 1 96 ? 7.471 -8.932 1.254 1.00 94.19 96 LYS A O 1
ATOM 759 N N . VAL A 1 97 ? 9.707 -8.811 1.464 1.00 94.06 97 VAL A N 1
ATOM 760 C CA . VAL A 1 97 ? 9.995 -9.074 0.048 1.00 94.06 97 VAL A CA 1
ATOM 761 C C . VAL A 1 97 ? 9.688 -10.544 -0.239 1.00 94.06 97 VAL A C 1
ATOM 763 O O . VAL A 1 97 ? 10.236 -11.436 0.412 1.00 94.06 97 VAL A O 1
ATOM 766 N N . VAL A 1 98 ? 8.766 -10.792 -1.165 1.00 95.06 98 VAL A N 1
ATOM 767 C CA . VAL A 1 98 ? 8.408 -12.134 -1.649 1.00 95.06 98 VAL A CA 1
ATOM 768 C C . VAL A 1 98 ? 9.199 -12.456 -2.910 1.00 95.06 98 VAL A C 1
ATOM 770 O O . VAL A 1 98 ? 9.723 -13.560 -3.040 1.00 95.06 98 VAL A O 1
ATOM 773 N N . MET A 1 99 ? 9.309 -11.477 -3.805 1.00 92.75 99 MET A N 1
ATOM 774 C CA . MET A 1 99 ? 10.095 -11.550 -5.028 1.00 92.75 99 MET A CA 1
ATOM 775 C C . MET A 1 99 ? 10.864 -10.243 -5.187 1.00 92.75 99 MET A C 1
ATOM 777 O O . MET A 1 99 ? 10.282 -9.168 -5.067 1.00 92.75 99 MET A O 1
ATOM 781 N N . GLU A 1 100 ? 12.171 -10.343 -5.419 1.00 90.50 100 GLU A N 1
ATOM 782 C CA . GLU A 1 100 ? 12.997 -9.172 -5.707 1.00 90.50 100 GLU A CA 1
ATOM 783 C C . GLU A 1 100 ? 12.644 -8.590 -7.077 1.00 90.50 100 GLU A C 1
ATOM 785 O O . GLU A 1 100 ? 12.244 -9.317 -7.989 1.00 90.50 100 GLU A O 1
ATOM 790 N N . ASP A 1 101 ? 12.833 -7.281 -7.213 1.00 85.31 101 ASP A N 1
ATOM 791 C CA . ASP A 1 101 ? 12.691 -6.576 -8.480 1.00 85.31 101 ASP A CA 1
ATOM 792 C C . ASP A 1 101 ? 13.526 -7.244 -9.580 1.00 85.31 101 ASP A C 1
ATOM 794 O O . ASP A 1 101 ? 14.709 -7.565 -9.401 1.00 85.31 101 ASP A O 1
ATOM 798 N N . THR A 1 102 ? 12.922 -7.424 -10.754 1.00 78.62 102 THR A N 1
ATOM 799 C CA . THR A 1 102 ? 13.662 -7.905 -11.917 1.00 78.62 102 THR A CA 1
ATOM 800 C C . THR A 1 102 ? 14.589 -6.798 -12.416 1.00 78.62 102 THR A C 1
ATOM 802 O O . THR A 1 102 ? 14.188 -5.654 -12.607 1.00 78.62 102 THR A O 1
ATOM 805 N N . LYS A 1 103 ? 15.874 -7.125 -12.602 1.00 63.00 103 LYS A N 1
ATOM 806 C CA . LYS A 1 103 ? 16.891 -6.164 -13.078 1.00 63.00 103 LYS A CA 1
ATOM 807 C C . LYS A 1 103 ? 16.682 -5.729 -14.529 1.00 63.00 103 LYS A C 1
ATOM 809 O O . LYS A 1 103 ? 17.315 -4.773 -14.975 1.00 63.00 103 LYS A O 1
ATOM 814 N N . ASP A 1 104 ? 15.805 -6.424 -15.237 1.00 61.09 104 ASP A N 1
ATOM 815 C CA . ASP A 1 104 ? 15.466 -6.164 -16.620 1.00 61.09 104 ASP A CA 1
ATOM 816 C C . ASP A 1 104 ? 14.140 -5.401 -16.633 1.00 61.09 104 ASP A C 1
ATOM 818 O O . ASP A 1 104 ? 13.132 -5.897 -16.145 1.00 61.09 104 ASP A O 1
ATOM 822 N N . TYR A 1 105 ? 14.147 -4.164 -17.135 1.00 54.69 105 TYR A N 1
ATOM 823 C CA . TYR A 1 105 ? 12.957 -3.318 -17.253 1.00 54.69 105 TYR A CA 1
ATOM 824 C C . TYR A 1 105 ? 11.930 -3.963 -18.193 1.00 54.69 105 TYR A C 1
ATOM 826 O O . TYR A 1 105 ? 11.913 -3.666 -19.388 1.00 54.69 105 TYR A O 1
ATOM 834 N N . ILE A 1 106 ? 11.064 -4.829 -17.676 1.00 53.88 106 ILE A N 1
ATOM 835 C CA . ILE A 1 106 ? 9.927 -5.348 -18.434 1.00 53.88 106 ILE A CA 1
ATOM 836 C C . ILE A 1 106 ? 8.719 -4.478 -18.085 1.00 53.88 106 ILE A C 1
ATOM 838 O O . ILE A 1 106 ? 7.949 -4.767 -17.175 1.00 53.88 106 ILE A O 1
ATOM 842 N N . CYS A 1 107 ? 8.595 -3.350 -18.790 1.00 53.16 107 CYS A N 1
ATOM 843 C CA . CYS A 1 107 ? 7.379 -2.539 -18.787 1.00 53.16 107 CYS A CA 1
ATOM 844 C C . CYS A 1 107 ? 6.298 -3.293 -19.569 1.00 53.16 107 CYS A C 1
ATOM 846 O O . CYS A 1 107 ? 6.030 -3.002 -20.733 1.00 53.16 107 CYS A O 1
ATOM 848 N N . GLU A 1 108 ? 5.726 -4.319 -18.953 1.00 54.75 108 GLU A N 1
ATOM 849 C CA . GLU A 1 108 ? 4.625 -5.080 -19.522 1.00 54.75 108 GLU A CA 1
ATOM 850 C C . GLU A 1 108 ? 3.567 -5.248 -18.436 1.00 54.75 108 GLU A C 1
ATOM 852 O O . GLU A 1 108 ? 3.710 -6.046 -17.514 1.00 54.75 108 GLU A O 1
ATOM 857 N N . HIS A 1 109 ? 2.510 -4.436 -18.531 1.00 54.78 109 HIS A N 1
ATOM 858 C CA . HIS A 1 109 ? 1.310 -4.541 -17.710 1.00 54.78 109 HIS A CA 1
ATOM 859 C C . HIS A 1 109 ? 0.703 -5.947 -17.865 1.00 54.78 109 HIS A C 1
ATOM 861 O O . HIS A 1 109 ? -0.088 -6.200 -18.778 1.00 54.78 109 HIS A O 1
ATOM 867 N N . LEU A 1 110 ? 1.096 -6.879 -16.996 1.00 52.09 110 LEU A N 1
ATOM 868 C CA . LEU A 1 110 ? 0.533 -8.222 -16.947 1.00 52.09 110 LEU A CA 1
ATOM 869 C C . LEU A 1 110 ? -0.848 -8.152 -16.292 1.00 52.09 110 LEU A C 1
ATOM 871 O O . LEU A 1 110 ? -0.996 -8.295 -15.082 1.00 52.09 110 LEU A O 1
ATOM 875 N N . TYR A 1 111 ? -1.876 -7.947 -17.108 1.00 46.72 111 TYR A N 1
ATOM 876 C CA . TYR A 1 111 ? -3.251 -8.190 -16.696 1.00 46.72 111 TYR A CA 1
ATOM 877 C C . TYR A 1 111 ? -3.473 -9.706 -16.643 1.00 46.72 111 TYR A C 1
ATOM 879 O O . TYR A 1 111 ? -3.514 -10.364 -17.683 1.00 46.72 111 TYR A O 1
ATOM 887 N N . MET A 1 112 ? -3.595 -10.278 -15.444 1.00 44.41 112 MET A N 1
ATOM 888 C CA . MET A 1 112 ? -4.100 -11.646 -15.306 1.00 44.41 112 MET A CA 1
ATOM 889 C C . MET A 1 112 ? -5.609 -11.637 -15.582 1.00 44.41 112 MET A C 1
ATOM 891 O O . MET A 1 112 ? -6.356 -10.917 -14.917 1.00 44.41 112 MET A O 1
ATOM 895 N N . ALA A 1 113 ? -6.020 -12.389 -16.607 1.00 37.81 113 ALA A N 1
ATOM 896 C CA . ALA A 1 113 ? -7.408 -12.586 -17.028 1.00 37.81 113 ALA A CA 1
ATOM 897 C C . ALA A 1 113 ? -8.052 -13.795 -16.339 1.00 37.81 113 ALA A C 1
ATOM 899 O O . ALA A 1 113 ? -7.318 -14.770 -16.056 1.00 37.81 113 ALA A O 1
#

Sequence (113 aa):
MEKRLLETRRSMLSTICVTNFIPRHLCSCMGSYIMVLIHSPIYQLSFARAGDSKWTWLPPSADYEDCIYMDGLLYAVTSTGGIDAFDLNGPTILRKVVMEDTKDYICEHLYMA

Foldseek 3Di:
DCVVVVVVVVQPPFPWDWDDDDDDDDDDPDPWTKIWTQDPPQRFIWIDIVPDPDTHGDPSDANFDDWDDDPQWIWTAHQQGWIWIWNPPDPDTDIDTPGDGDPDRPNDPDDDD

InterPro domains:
  IPR005174 KIB1-4, beta-propeller [PF03478] (30-97)

pLDDT: mean 72.55, std 22.58, range [28.56, 95.44]

Organism: Arundo donax (NCBI:txid35708)